Protein AF-A0A0C3KZY2-F1 (afdb_monomer)

Secondary structure (DSSP, 8-state):
-PPPP---TTPPPPTHHHHHHHHHHH-S-HHHHHHH--HHHHHHHHHHHHHHHHHHHHHHHHHHHHHHHHHSPPP----EEEEEEE-S--SSS---EEEEEEEETGGGG-TTSS-TT--EEEEEEEEE-GGGS--TTS-EEEEEEEEEEEEEEEHHHHHHHTTTT-

Mean predicted aligned error: 13.68 Å

Radius of gyration: 35.11 Å; Cα contacts (8 Å, |Δi|>4): 152; chains: 1; bounding box: 67×39×91 Å

pLDDT: mean 82.86, std 12.81, range [37.53, 96.5]

Organism: NCBI:txid1051891

Foldseek 3Di:
DDDQDDDPPPDDQPPCLVVLLVCCVPDPDNPVSVVPDDPSSVNSNVVVVVVVVVVVVVVVVVVVVVVCCVVPPDDPDKDKDKDKAWDPDDPDDPRLEIEIEIEINVVVCPPPNDDPPWDKDKPDKDWDPPVQADDPVHRGYTYIYHDPPIDIDTVRVVVVVVVVVD

Solvent-accessible surface area (backbone atoms only — not comparable to full-atom values): 10288 Å² total; per-residue (Å²): 132,85,77,82,81,72,82,62,98,86,65,74,81,58,78,65,43,59,57,52,50,55,48,60,74,71,45,94,57,58,67,63,56,62,72,71,52,51,75,66,54,48,47,49,38,55,52,50,51,54,48,52,56,49,55,51,51,51,52,49,52,54,50,51,51,52,51,42,47,71,78,55,56,83,76,93,77,79,56,65,46,79,45,78,47,63,77,90,77,59,91,86,55,82,74,55,43,40,34,37,34,40,34,63,55,44,77,80,65,41,95,78,63,83,52,88,94,65,46,69,52,75,44,63,65,43,82,39,67,71,88,62,44,50,59,98,89,45,73,31,54,42,41,34,33,55,47,96,78,40,45,81,42,64,54,57,60,57,59,59,58,65,60,75,79,108

Structure (mmCIF, N/CA/C/O backbone):
data_AF-A0A0C3KZY2-F1
#
_entry.id   AF-A0A0C3KZY2-F1
#
loop_
_atom_site.group_PDB
_atom_site.id
_atom_site.type_symbol
_atom_site.label_atom_id
_atom_site.label_alt_id
_atom_site.label_comp_id
_atom_site.label_asym_id
_atom_site.label_entity_id
_atom_site.label_seq_id
_atom_site.pdbx_PDB_ins_code
_atom_site.Cartn_x
_atom_site.Cartn_y
_atom_site.Cartn_z
_atom_site.occupancy
_atom_site.B_iso_or_equiv
_atom_site.auth_seq_id
_atom_site.auth_comp_id
_atom_site.auth_asym_id
_atom_site.auth_atom_id
_atom_site.pdbx_PDB_model_num
ATOM 1 N N . MET A 1 1 ? -19.988 -18.032 44.131 1.00 37.53 1 MET A N 1
ATOM 2 C CA . MET A 1 1 ? -20.139 -17.603 42.725 1.00 37.53 1 MET A CA 1
ATOM 3 C C . MET A 1 1 ? -21.210 -16.527 42.700 1.00 37.53 1 MET A C 1
ATOM 5 O O . MET A 1 1 ? -22.353 -16.849 42.990 1.00 37.53 1 MET A O 1
ATOM 9 N N . ALA A 1 2 ? -20.856 -15.259 42.485 1.00 50.22 2 ALA A N 1
ATOM 10 C CA . ALA A 1 2 ? -21.858 -14.199 42.370 1.00 50.22 2 ALA A CA 1
ATOM 11 C C . ALA A 1 2 ? -22.537 -14.321 40.997 1.00 50.22 2 ALA A C 1
ATOM 13 O O . ALA A 1 2 ? -21.849 -14.345 39.976 1.00 50.22 2 ALA A O 1
ATOM 14 N N . GLY A 1 3 ? -23.862 -14.478 40.979 1.00 61.88 3 GLY A N 1
ATOM 15 C CA . GLY A 1 3 ? -24.640 -14.578 39.745 1.00 61.88 3 GLY A CA 1
ATOM 16 C C . GLY A 1 3 ? -24.466 -13.328 38.884 1.00 61.88 3 GLY A C 1
ATOM 17 O O . GLY A 1 3 ? -24.436 -12.209 39.395 1.00 61.88 3 GLY A O 1
ATOM 18 N N . ARG A 1 4 ? -24.326 -13.512 37.568 1.00 69.00 4 ARG A N 1
ATOM 19 C CA . ARG A 1 4 ? -24.333 -12.406 36.607 1.00 69.00 4 ARG A CA 1
ATOM 20 C C . ARG A 1 4 ? -25.713 -11.752 36.664 1.00 69.00 4 ARG A C 1
ATOM 22 O O . ARG A 1 4 ? -26.696 -12.404 36.338 1.00 69.00 4 ARG A O 1
ATOM 29 N N . TRP A 1 5 ? -25.776 -10.491 37.081 1.00 79.75 5 TRP A N 1
ATOM 30 C CA . TRP A 1 5 ? -27.007 -9.710 37.009 1.00 79.75 5 TRP A CA 1
ATOM 31 C C . TRP A 1 5 ? -27.401 -9.513 35.539 1.00 79.75 5 TRP A C 1
ATOM 33 O O . TRP A 1 5 ? -26.553 -9.157 34.709 1.00 79.75 5 TRP A O 1
ATOM 43 N N . VAL A 1 6 ? -28.661 -9.803 35.225 1.00 76.62 6 VAL A N 1
ATOM 44 C CA . VAL A 1 6 ? -29.254 -9.676 33.891 1.00 76.62 6 VAL A CA 1
ATOM 45 C C . VAL A 1 6 ? -30.442 -8.724 34.030 1.00 76.62 6 VAL A C 1
ATOM 47 O O . VAL A 1 6 ? -31.287 -8.980 34.890 1.00 76.62 6 VAL A O 1
ATOM 50 N N . PRO A 1 7 ? -30.488 -7.628 33.257 1.00 74.25 7 PRO A N 1
ATOM 51 C CA . PRO A 1 7 ? -31.629 -6.728 33.263 1.00 74.25 7 PRO A CA 1
ATOM 52 C C . PRO A 1 7 ? -32.873 -7.465 32.740 1.00 74.25 7 PRO A C 1
ATOM 54 O O . PRO A 1 7 ? -32.730 -8.369 31.909 1.00 74.25 7 PRO A O 1
ATOM 57 N N . PRO A 1 8 ? -34.078 -7.120 33.216 1.00 75.06 8 PRO A N 1
ATOM 58 C CA . PRO A 1 8 ? -35.323 -7.626 32.641 1.00 75.06 8 PRO A CA 1
ATOM 59 C C . PRO A 1 8 ? -35.422 -7.277 31.144 1.00 75.06 8 PRO A C 1
ATOM 61 O O . PRO A 1 8 ? -34.881 -6.261 30.714 1.00 75.06 8 PRO A O 1
ATOM 64 N N . GLU A 1 9 ? -36.093 -8.118 30.349 1.00 60.72 9 GLU A N 1
ATOM 65 C CA . GLU A 1 9 ? -36.034 -8.090 28.871 1.00 60.72 9 GLU A CA 1
ATOM 66 C C . GLU A 1 9 ? -36.521 -6.780 28.212 1.00 60.72 9 GLU A C 1
ATOM 68 O O . GLU A 1 9 ? -36.100 -6.497 27.094 1.00 60.72 9 GLU A O 1
ATOM 73 N N . ASP A 1 10 ? -37.309 -5.959 28.919 1.00 62.53 10 ASP A N 1
ATOM 74 C CA . ASP A 1 10 ? -37.881 -4.689 28.430 1.00 62.53 10 ASP A CA 1
ATOM 75 C C . ASP A 1 10 ? -37.478 -3.461 29.275 1.00 62.53 10 ASP A C 1
ATOM 77 O O . ASP A 1 10 ? -38.108 -2.406 29.194 1.00 62.53 10 ASP A O 1
ATOM 81 N N . ASP A 1 11 ? -36.457 -3.587 30.124 1.00 72.38 11 ASP A N 1
ATOM 82 C CA . ASP A 1 11 ? -36.096 -2.534 31.075 1.00 72.38 11 ASP A CA 1
ATOM 83 C C . ASP A 1 11 ? -34.974 -1.641 30.520 1.00 72.38 11 ASP A C 1
ATOM 85 O O . ASP A 1 11 ? -33.961 -2.124 30.003 1.00 72.38 11 ASP A O 1
ATOM 89 N N . TYR A 1 12 ? -35.153 -0.327 30.628 1.00 73.25 12 TYR A N 1
ATOM 90 C CA . TYR A 1 12 ? -34.143 0.667 30.263 1.00 73.25 12 TYR A CA 1
ATOM 91 C C . TYR A 1 12 ? -33.317 1.043 31.500 1.00 73.25 12 TYR A C 1
ATOM 93 O O . TYR A 1 12 ? -33.831 0.969 32.619 1.00 73.25 12 TYR A O 1
ATOM 101 N N . PRO A 1 13 ? -32.040 1.444 31.339 1.00 77.31 13 PRO A N 1
ATOM 102 C CA . PRO A 1 13 ? -31.292 2.000 32.457 1.00 77.31 13 PRO A CA 1
ATOM 103 C C . PRO A 1 13 ? -32.055 3.216 33.010 1.00 77.31 13 PRO A C 1
ATOM 105 O O . PRO A 1 13 ? -32.421 4.088 32.223 1.00 77.31 13 PRO A O 1
ATOM 108 N N . PRO A 1 14 ? -32.316 3.277 34.328 1.00 81.31 14 PRO A N 1
ATOM 109 C CA . PRO A 1 14 ? -32.907 4.457 34.945 1.00 81.31 14 PRO A CA 1
ATOM 110 C C . PRO A 1 14 ? -32.026 5.686 34.712 1.00 81.31 14 PRO A C 1
ATOM 112 O O . PRO A 1 14 ? -30.802 5.577 34.809 1.00 81.31 14 PRO A O 1
ATOM 115 N N . ASP A 1 15 ? -32.646 6.842 34.468 1.00 79.00 15 ASP A N 1
ATOM 116 C CA . ASP A 1 15 ? -31.942 8.101 34.171 1.00 79.00 15 ASP A CA 1
ATOM 117 C C . ASP A 1 15 ? -30.921 8.466 35.270 1.00 79.00 15 ASP A C 1
ATOM 119 O O . ASP A 1 15 ? -29.813 8.909 34.987 1.00 79.00 15 ASP A O 1
ATOM 123 N N . GLU A 1 16 ? -31.244 8.148 36.526 1.00 85.06 1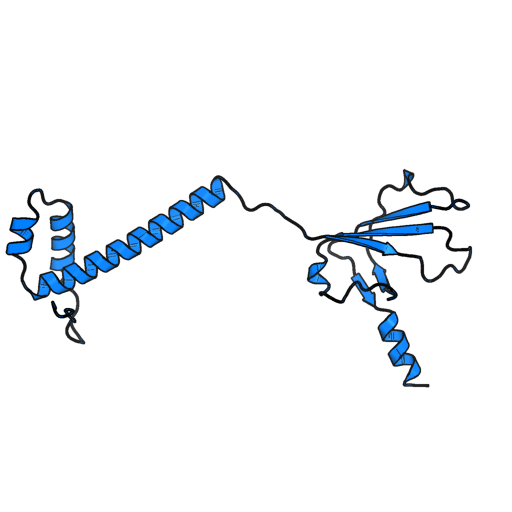6 GLU A N 1
ATOM 124 C CA . GLU A 1 16 ? -30.395 8.383 37.703 1.00 85.06 16 GLU A CA 1
ATOM 125 C C . GLU A 1 16 ? -29.075 7.584 37.692 1.00 85.06 16 GLU A C 1
ATOM 127 O O . GLU A 1 16 ? -28.161 7.879 38.457 1.00 85.06 16 GLU A O 1
ATOM 132 N N . VAL A 1 17 ? -28.947 6.530 36.874 1.00 86.75 17 VAL A N 1
ATOM 133 C CA . VAL A 1 17 ? -27.736 5.687 36.849 1.00 86.75 17 VAL A CA 1
ATOM 134 C C . VAL A 1 17 ? -26.554 6.403 36.197 1.00 86.75 17 VAL A C 1
ATOM 136 O O . VAL A 1 17 ? -25.410 6.109 36.551 1.00 86.75 17 VAL A O 1
ATOM 139 N N . GLU A 1 18 ? -26.806 7.319 35.261 1.00 85.81 18 GLU A N 1
ATOM 140 C CA . GLU A 1 18 ? -25.749 8.151 34.678 1.00 85.81 18 GLU A CA 1
ATOM 141 C C . GLU A 1 18 ? -25.234 9.161 35.709 1.00 85.81 18 GLU A C 1
ATOM 143 O O . GLU A 1 18 ? -24.027 9.216 35.939 1.00 85.81 18 GLU A O 1
ATOM 148 N N . ASP A 1 19 ? -26.138 9.825 36.435 1.00 89.56 19 ASP A N 1
ATOM 149 C CA . ASP A 1 19 ? -25.781 10.733 37.533 1.00 89.56 19 ASP A CA 1
ATOM 150 C C . ASP A 1 19 ? -24.985 10.008 38.635 1.00 89.56 19 ASP A C 1
ATOM 152 O O . ASP A 1 19 ? -23.976 10.514 39.124 1.00 89.56 19 ASP A O 1
ATOM 156 N N . LEU A 1 20 ? -25.385 8.779 38.986 1.00 88.31 20 LEU A N 1
ATOM 157 C CA . LEU A 1 20 ? -24.661 7.938 39.948 1.00 88.31 20 LEU A CA 1
ATOM 158 C C . LEU A 1 20 ? -23.270 7.524 39.457 1.00 88.31 20 LEU A C 1
ATOM 160 O O . LEU A 1 20 ? -22.383 7.285 40.277 1.00 88.31 20 LEU A O 1
ATOM 164 N N . LEU A 1 21 ? -23.073 7.371 38.145 1.00 89.56 21 LEU A N 1
ATOM 165 C CA . LEU A 1 21 ? -21.753 7.083 37.591 1.00 89.56 21 LEU A CA 1
ATOM 166 C C . LEU A 1 21 ? -20.837 8.298 37.708 1.00 89.56 21 LEU A C 1
ATOM 168 O O . LEU A 1 21 ? -19.675 8.126 38.071 1.00 89.56 21 LEU A O 1
ATOM 172 N N . ASP A 1 22 ? -21.351 9.486 37.414 1.00 89.75 22 ASP A N 1
ATOM 173 C CA . ASP A 1 22 ? -20.587 10.726 37.533 1.00 89.75 22 ASP A CA 1
ATOM 174 C C . ASP A 1 22 ? -20.247 11.005 39.008 1.00 89.75 22 ASP A C 1
ATOM 176 O O . ASP A 1 22 ? -19.089 11.252 39.342 1.00 89.75 22 ASP A O 1
ATOM 180 N N . GLU A 1 23 ? -21.206 10.819 39.924 1.00 90.25 23 GLU A N 1
ATOM 181 C CA . GLU A 1 23 ? -20.959 10.915 41.368 1.00 90.25 23 GLU A CA 1
ATOM 182 C C . GLU A 1 23 ? -19.910 9.894 41.840 1.00 90.25 23 GLU A C 1
ATOM 184 O O . GLU A 1 23 ? -19.044 10.221 42.648 1.00 90.25 23 GLU A O 1
ATOM 189 N N . LEU A 1 24 ? -19.933 8.664 41.311 1.00 89.38 24 LEU A N 1
ATOM 190 C CA . LEU A 1 24 ? -18.929 7.643 41.625 1.00 89.38 24 LEU A CA 1
ATOM 191 C C . LEU A 1 24 ? -17.520 8.037 41.152 1.00 89.38 24 LEU A C 1
ATOM 193 O O . LEU A 1 24 ? -16.545 7.652 41.795 1.00 89.38 24 LEU A O 1
ATOM 197 N N . GLU A 1 25 ? -17.387 8.754 40.038 1.00 88.62 25 GLU A N 1
ATOM 198 C CA . GLU A 1 25 ? -16.082 9.177 39.512 1.00 88.62 25 GLU A CA 1
ATOM 199 C C . GLU A 1 25 ? -15.454 10.307 40.330 1.00 88.62 25 GLU A C 1
ATOM 201 O O . GLU A 1 25 ? -14.230 10.323 40.491 1.00 88.62 25 GLU A O 1
ATOM 206 N N . ASP A 1 26 ? -16.286 11.181 40.895 1.00 90.69 26 ASP A N 1
ATOM 207 C CA . ASP A 1 26 ? -15.859 12.345 41.674 1.00 90.69 26 ASP A CA 1
ATOM 208 C C . ASP A 1 26 ? -15.894 12.120 43.204 1.00 90.69 26 ASP A C 1
ATOM 210 O O . ASP A 1 26 ? -15.475 12.989 43.971 1.00 90.69 26 ASP A O 1
ATOM 214 N N . ALA A 1 27 ? -16.378 10.967 43.682 1.00 89.81 27 ALA A N 1
ATOM 215 C CA . ALA A 1 27 ? -16.542 10.693 45.110 1.00 89.81 27 ALA A CA 1
ATOM 216 C C . ALA A 1 27 ? -15.213 10.510 45.869 1.00 89.81 27 ALA A C 1
ATOM 218 O O . ALA A 1 27 ? -14.423 9.607 45.586 1.00 89.81 27 ALA A O 1
ATOM 219 N N . ASP A 1 28 ? -15.047 11.268 46.960 1.00 86.38 28 ASP A N 1
ATOM 220 C CA . ASP A 1 28 ? -13.940 11.097 47.915 1.00 86.38 28 ASP A CA 1
ATOM 221 C C . ASP A 1 28 ? -14.053 9.794 48.742 1.00 86.38 28 ASP A C 1
ATOM 223 O O . ASP A 1 28 ? -13.040 9.220 49.150 1.00 86.38 28 ASP A O 1
ATOM 227 N N . ASP A 1 29 ? -15.277 9.303 48.995 1.00 87.75 29 ASP A N 1
ATOM 228 C CA . ASP A 1 29 ? -15.538 8.042 49.710 1.00 87.75 29 ASP A CA 1
ATOM 229 C C . ASP A 1 29 ? -16.481 7.107 48.935 1.00 87.75 29 ASP A C 1
ATOM 231 O O . ASP A 1 29 ? -17.690 7.044 49.150 1.00 87.75 29 ASP A O 1
ATOM 235 N N . LEU A 1 30 ? -15.887 6.284 48.074 1.00 86.06 30 LEU A N 1
ATOM 236 C CA . LEU A 1 30 ? -16.583 5.273 47.271 1.00 86.06 30 LEU A CA 1
ATOM 237 C C . LEU A 1 30 ? -17.370 4.250 48.109 1.00 86.06 30 LEU A C 1
ATOM 239 O O . LEU A 1 30 ? -18.364 3.690 47.647 1.00 86.06 30 LEU A O 1
ATOM 243 N N . ASN A 1 31 ? -16.932 3.955 49.338 1.00 86.31 31 ASN A N 1
ATOM 244 C CA . ASN A 1 31 ? -17.544 2.890 50.133 1.00 86.31 31 ASN A CA 1
ATOM 245 C C . ASN A 1 31 ? -18.896 3.298 50.714 1.00 86.31 31 ASN A C 1
ATOM 247 O O . ASN A 1 31 ? -19.755 2.431 50.895 1.00 86.31 31 ASN A O 1
ATOM 251 N N . SER A 1 32 ? -19.084 4.574 51.051 1.00 85.38 32 SER A N 1
ATOM 252 C CA . SER A 1 32 ? -20.381 5.073 51.513 1.00 85.38 32 SER A CA 1
ATOM 253 C C . SER A 1 32 ? -21.392 5.108 50.371 1.00 85.38 32 SER A C 1
ATOM 255 O O . SER A 1 32 ? -22.505 4.613 50.554 1.00 85.38 32 SER A O 1
ATOM 257 N N . LEU A 1 33 ? -20.973 5.550 49.181 1.00 84.38 33 LEU A N 1
ATOM 258 C CA . LEU A 1 33 ? -21.807 5.555 47.980 1.00 84.38 33 LEU A CA 1
ATOM 259 C C . LEU A 1 33 ? -22.268 4.139 47.602 1.00 84.38 33 LEU A C 1
ATOM 261 O O . LEU A 1 33 ? -23.463 3.876 47.491 1.00 84.38 33 LEU A O 1
ATOM 265 N N . VAL A 1 34 ? -21.338 3.179 47.518 1.00 85.75 34 VAL A N 1
ATOM 266 C CA . VAL A 1 34 ? -21.648 1.787 47.139 1.00 85.75 34 VAL A CA 1
ATOM 267 C C . VAL A 1 34 ? -22.587 1.101 48.136 1.00 85.75 34 VAL A C 1
ATOM 269 O O . VAL A 1 34 ? -23.417 0.285 47.739 1.00 85.75 34 VAL A O 1
ATOM 272 N N . LYS A 1 35 ? -22.502 1.434 49.430 1.00 86.31 35 LYS A N 1
ATOM 273 C CA . LYS A 1 35 ? -23.408 0.889 50.459 1.00 86.31 35 LYS A CA 1
ATOM 274 C C . LYS A 1 35 ? -24.840 1.410 50.341 1.00 86.31 35 LYS A C 1
ATOM 276 O O . LYS A 1 35 ? -25.749 0.729 50.810 1.00 86.31 35 LYS A O 1
ATOM 281 N N . GLY A 1 36 ? -25.033 2.594 49.761 1.00 83.94 36 GLY A N 1
ATOM 282 C CA . GLY A 1 36 ? -26.349 3.193 49.535 1.00 83.94 36 GLY A CA 1
ATOM 283 C C . GLY A 1 36 ? -27.057 2.685 48.277 1.00 83.94 36 GLY A C 1
ATOM 284 O O . GLY A 1 36 ? -28.251 2.927 48.114 1.00 83.94 36 GLY A O 1
ATOM 285 N N . LEU A 1 37 ? -26.352 1.972 47.392 1.00 85.88 37 LEU A N 1
ATOM 286 C CA . LEU A 1 37 ? -26.903 1.550 46.109 1.00 85.88 37 LEU A CA 1
ATOM 287 C C . LEU A 1 37 ? -27.919 0.416 46.257 1.00 85.88 37 LEU A C 1
ATOM 289 O O . LEU A 1 37 ? -27.680 -0.610 46.898 1.00 85.88 37 LEU A O 1
ATOM 293 N N . SER A 1 38 ? -29.041 0.560 45.553 1.00 85.31 38 SER A N 1
ATOM 294 C CA . SER A 1 38 ? -29.982 -0.537 45.359 1.00 85.31 38 SER A CA 1
ATOM 295 C C . SER A 1 38 ? -29.359 -1.644 44.498 1.00 85.31 38 SER A C 1
ATOM 297 O O . SER A 1 38 ? -28.415 -1.428 43.730 1.00 85.31 38 SER A O 1
ATOM 299 N N . GLN A 1 39 ? -29.905 -2.856 44.589 1.00 83.25 39 GLN A N 1
ATOM 300 C CA . GLN A 1 39 ? -29.450 -3.988 43.778 1.00 83.25 39 GLN A CA 1
ATOM 301 C C . GLN A 1 39 ? -29.626 -3.730 42.270 1.00 83.25 39 GLN A C 1
ATOM 303 O O . GLN A 1 39 ? -28.765 -4.111 41.477 1.00 83.25 39 GLN A O 1
ATOM 308 N N . THR A 1 40 ? -30.718 -3.065 41.882 1.00 83.94 40 THR A N 1
ATOM 309 C CA . THR A 1 40 ? -31.028 -2.721 40.487 1.00 83.94 40 THR A CA 1
ATOM 310 C C . THR A 1 40 ? -30.071 -1.661 39.948 1.00 83.94 40 THR A C 1
ATOM 312 O O . THR A 1 40 ? -29.462 -1.876 38.899 1.00 83.94 40 THR A O 1
ATOM 315 N N . ASN A 1 41 ? -29.849 -0.575 40.698 1.00 85.81 41 ASN A N 1
ATOM 316 C CA . ASN A 1 41 ? -28.926 0.492 40.294 1.00 85.81 41 ASN A CA 1
ATOM 317 C C . ASN A 1 41 ? -27.492 -0.041 40.222 1.00 85.81 41 ASN A C 1
ATOM 319 O O . ASN A 1 41 ? -26.782 0.240 39.266 1.00 85.81 41 ASN A O 1
ATOM 323 N N . SER A 1 42 ? -27.096 -0.906 41.162 1.00 87.25 42 SER A N 1
ATOM 324 C CA . SER A 1 42 ? -25.795 -1.588 41.137 1.00 87.25 42 SER A CA 1
ATOM 325 C C . SER A 1 42 ? -25.595 -2.436 39.874 1.00 87.25 42 SER A C 1
ATOM 327 O O . SER A 1 42 ? -24.499 -2.488 39.315 1.00 87.25 42 SER A O 1
ATOM 329 N N . GLY A 1 43 ? -26.651 -3.115 39.417 1.00 88.06 43 GLY A N 1
ATOM 330 C CA . GLY A 1 43 ? -26.644 -3.923 38.202 1.00 88.06 43 GLY A CA 1
ATOM 331 C C . GLY A 1 43 ? -26.426 -3.093 36.938 1.00 88.06 43 GLY A C 1
ATOM 332 O O . GLY A 1 43 ? -25.516 -3.388 36.153 1.00 88.06 43 GLY A O 1
ATOM 333 N N . TRP A 1 44 ? -27.223 -2.036 36.775 1.00 89.00 44 TRP A N 1
ATOM 334 C CA . TRP A 1 44 ? -27.124 -1.100 35.655 1.00 89.00 44 TRP A CA 1
ATOM 335 C C . TRP A 1 44 ? -25.799 -0.331 35.657 1.00 89.00 44 TRP A C 1
ATOM 337 O O . TRP A 1 44 ? -25.106 -0.308 34.638 1.00 89.00 44 TRP A O 1
ATOM 347 N N . LEU A 1 45 ? -25.376 0.182 36.813 1.00 89.88 45 LEU A N 1
ATOM 348 C CA . LEU A 1 45 ? -24.101 0.874 36.992 1.00 89.88 45 LEU A CA 1
ATOM 349 C C . LEU A 1 45 ? -22.920 -0.026 36.608 1.00 89.88 45 LEU A C 1
ATOM 351 O O . LEU A 1 45 ? -22.033 0.382 35.862 1.00 89.88 45 LEU A O 1
ATOM 355 N N . ALA A 1 46 ? -22.932 -1.300 37.014 1.00 90.12 46 ALA A N 1
ATOM 356 C CA . ALA A 1 46 ? -21.895 -2.251 36.618 1.00 90.12 46 ALA A CA 1
ATOM 357 C C . ALA A 1 46 ? -21.846 -2.490 35.097 1.00 90.12 46 ALA A C 1
ATOM 359 O O . ALA A 1 46 ? -20.768 -2.742 34.545 1.00 90.12 46 ALA A O 1
ATOM 360 N N . GLN A 1 47 ? -22.982 -2.445 34.394 1.00 89.19 47 GLN A N 1
ATOM 361 C CA . GLN A 1 47 ? -22.990 -2.519 32.932 1.00 89.19 47 GLN A CA 1
ATOM 362 C C . GLN A 1 47 ? -22.440 -1.248 32.291 1.00 89.19 47 GLN A C 1
ATOM 364 O O . GLN A 1 47 ? -21.627 -1.350 31.367 1.00 89.19 47 GLN A O 1
ATOM 369 N N . LEU A 1 48 ? -22.843 -0.084 32.800 1.00 90.25 48 LEU A N 1
ATOM 370 C CA . LEU A 1 48 ? -22.414 1.215 32.297 1.00 90.25 48 LEU A CA 1
ATOM 371 C C . LEU A 1 48 ? -20.906 1.414 32.487 1.00 90.25 48 LEU A C 1
ATOM 373 O O . LEU A 1 48 ? -20.213 1.729 31.523 1.00 90.25 48 LEU A O 1
ATOM 377 N N . ILE A 1 49 ? -20.364 1.071 33.661 1.00 91.75 49 ILE A N 1
ATOM 378 C CA . ILE A 1 49 ? -18.916 1.055 33.927 1.00 91.75 49 ILE A CA 1
ATOM 379 C C . ILE A 1 49 ? -18.200 0.150 32.923 1.00 91.75 49 ILE A C 1
ATOM 381 O O . ILE A 1 49 ? -17.224 0.553 32.295 1.00 91.75 49 ILE A O 1
ATOM 385 N N . ARG A 1 50 ? -18.687 -1.080 32.706 1.00 92.31 50 ARG A N 1
ATOM 386 C CA . ARG A 1 50 ? -18.069 -1.999 31.733 1.00 92.31 50 ARG A CA 1
ATOM 387 C C . ARG A 1 50 ? -18.106 -1.447 30.312 1.00 92.31 50 ARG A C 1
ATOM 389 O O . ARG A 1 50 ? -17.164 -1.697 29.563 1.00 92.31 50 ARG A O 1
ATOM 396 N N . LYS A 1 51 ? -19.186 -0.761 29.930 1.00 91.88 51 LYS A N 1
ATOM 397 C CA . LYS A 1 51 ? -19.311 -0.087 28.635 1.00 91.88 51 LYS A CA 1
ATOM 398 C C . LYS A 1 51 ? -18.290 1.047 28.533 1.00 91.88 51 LYS A C 1
ATOM 400 O O . LYS A 1 51 ? -17.438 0.977 27.657 1.00 91.88 51 LYS A O 1
ATOM 405 N N . LYS A 1 52 ? -18.263 1.972 29.498 1.00 92.75 52 LYS A N 1
ATOM 406 C CA . LYS A 1 52 ? -17.301 3.083 29.559 1.00 92.75 52 LYS A CA 1
ATOM 407 C C . LYS A 1 52 ? -15.852 2.589 29.536 1.00 92.75 52 LYS A C 1
ATOM 409 O O . LYS A 1 52 ? -15.040 3.111 28.782 1.00 92.75 52 LYS A O 1
ATOM 414 N N . CYS A 1 53 ? -15.521 1.517 30.262 1.00 93.81 53 CYS A N 1
ATOM 415 C CA . CYS A 1 53 ? -14.192 0.898 30.209 1.00 93.81 53 CYS A CA 1
ATOM 416 C C . CYS A 1 53 ? -13.829 0.328 28.830 1.00 93.81 53 CYS A C 1
ATOM 418 O O . CYS A 1 53 ? -12.654 0.361 28.468 1.00 93.81 53 CYS A O 1
ATOM 420 N N . ARG A 1 54 ? -14.786 -0.233 28.077 1.00 95.00 54 ARG A N 1
ATOM 421 C CA . ARG A 1 54 ? -14.535 -0.676 26.695 1.00 95.00 54 ARG A CA 1
ATOM 422 C C . ARG A 1 54 ? -14.305 0.525 25.789 1.00 95.00 54 ARG A C 1
ATOM 424 O O . ARG A 1 54 ? -13.252 0.597 25.171 1.00 95.00 54 ARG A O 1
ATOM 431 N N . ASP A 1 55 ? -15.202 1.504 25.837 1.00 95.06 55 ASP A N 1
ATOM 432 C CA . ASP A 1 55 ? -15.122 2.708 25.010 1.00 95.06 55 ASP A CA 1
ATOM 433 C C . ASP A 1 55 ? -13.812 3.480 25.263 1.00 95.06 55 ASP A C 1
ATOM 435 O O . ASP A 1 55 ? -13.184 3.983 24.335 1.00 95.06 55 ASP A O 1
ATOM 439 N N . MET A 1 56 ? -13.345 3.541 26.517 1.00 94.25 56 MET A N 1
ATOM 440 C CA . MET A 1 56 ? -12.043 4.125 26.855 1.00 94.25 56 MET A CA 1
ATOM 441 C C . MET A 1 56 ? -10.872 3.348 26.246 1.00 94.25 56 MET A C 1
ATOM 443 O O . MET A 1 56 ? -9.935 3.967 25.746 1.00 94.25 56 MET A O 1
ATOM 447 N N . ARG A 1 57 ? -10.900 2.008 26.266 1.00 94.56 57 ARG A N 1
ATOM 448 C CA . ARG A 1 57 ? -9.843 1.191 25.642 1.00 94.56 57 ARG A CA 1
ATOM 449 C C . ARG A 1 57 ? -9.801 1.389 24.135 1.00 94.56 57 ARG A C 1
ATOM 451 O O . ARG A 1 57 ? -8.709 1.527 23.590 1.00 94.56 57 ARG A O 1
ATOM 458 N N . ASP A 1 58 ? -10.963 1.455 23.496 1.00 95.31 58 ASP A N 1
ATOM 459 C CA . ASP A 1 58 ? -11.063 1.673 22.055 1.00 95.31 58 ASP A CA 1
ATOM 460 C C . A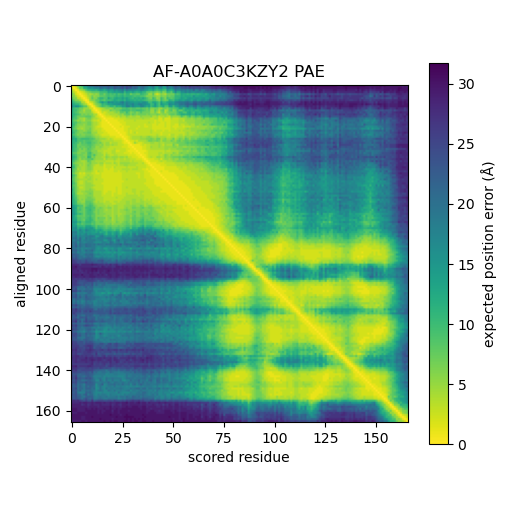SP A 1 58 ? -10.511 3.062 21.687 1.00 95.31 58 ASP A C 1
ATOM 462 O O . ASP A 1 58 ? -9.627 3.168 20.838 1.00 95.31 58 ASP A O 1
ATOM 466 N N . LYS A 1 59 ? -10.892 4.114 22.430 1.00 96.50 59 LYS A N 1
ATOM 467 C CA . LYS A 1 59 ? -10.342 5.476 22.268 1.00 96.50 59 LYS A CA 1
ATOM 468 C C . LYS A 1 59 ? -8.826 5.547 22.467 1.00 96.50 59 LYS A C 1
ATOM 470 O O . LYS A 1 59 ? -8.139 6.280 21.750 1.00 96.50 59 LYS A O 1
ATOM 475 N N . ILE A 1 60 ? -8.283 4.809 23.438 1.00 95.69 60 ILE A N 1
ATOM 476 C CA . ILE A 1 60 ? -6.830 4.711 23.640 1.00 95.69 60 ILE A CA 1
ATOM 477 C C . ILE A 1 60 ? -6.181 4.042 22.425 1.00 95.69 60 ILE A C 1
ATOM 479 O O . ILE A 1 60 ? -5.186 4.556 21.919 1.00 95.69 60 ILE A O 1
ATOM 483 N N . GLY A 1 61 ? -6.759 2.946 21.925 1.00 94.44 61 GLY A N 1
ATOM 484 C CA . GLY A 1 61 ? -6.291 2.267 20.717 1.00 94.44 61 GLY A CA 1
ATOM 485 C C . GLY A 1 61 ? -6.253 3.193 19.501 1.00 94.44 61 GLY A C 1
ATOM 486 O O . GLY A 1 61 ? -5.228 3.282 18.828 1.00 94.44 61 GLY A O 1
ATOM 487 N N . GLU A 1 62 ? -7.321 3.956 19.270 1.00 95.00 62 GLU A N 1
ATOM 488 C CA . GLU A 1 62 ? -7.391 4.953 18.194 1.00 95.00 62 GLU A CA 1
ATOM 489 C C . GLU A 1 62 ? -6.346 6.065 18.351 1.00 95.00 62 GLU A C 1
ATOM 491 O O . GLU A 1 62 ? -5.737 6.497 17.372 1.00 95.00 62 GLU A O 1
ATOM 496 N N . THR A 1 63 ? -6.118 6.531 19.580 1.00 95.88 63 THR A N 1
ATOM 497 C CA . THR A 1 63 ? -5.127 7.577 19.865 1.00 95.88 63 THR A CA 1
ATOM 498 C C . THR A 1 63 ? -3.709 7.070 19.614 1.00 95.88 63 THR A C 1
ATOM 500 O O . THR A 1 63 ? -2.929 7.752 18.951 1.00 95.88 63 THR A O 1
ATOM 503 N N . ILE A 1 64 ? -3.388 5.857 20.080 1.00 93.56 64 ILE A N 1
ATOM 504 C CA . ILE A 1 64 ? -2.102 5.200 19.814 1.00 93.56 64 ILE A CA 1
ATOM 505 C C . ILE A 1 64 ? -1.901 5.049 18.308 1.00 93.56 64 ILE A C 1
ATOM 507 O O . ILE A 1 64 ? -0.855 5.439 17.798 1.00 93.56 64 ILE A O 1
ATOM 511 N N . GLN A 1 65 ? -2.901 4.534 17.590 1.00 90.56 65 GLN A N 1
ATOM 512 C C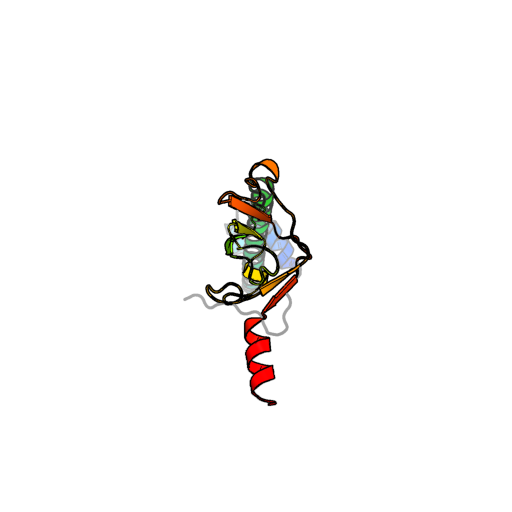A . GLN A 1 65 ? -2.825 4.344 16.144 1.00 90.56 65 GLN A CA 1
ATOM 513 C C . GLN A 1 65 ? -2.570 5.669 15.412 1.00 90.56 65 GLN A C 1
ATOM 515 O O . GLN A 1 65 ? -1.700 5.738 14.548 1.00 90.56 65 GLN A O 1
ATOM 520 N N . ARG A 1 66 ? -3.260 6.744 15.800 1.00 91.56 66 ARG A N 1
ATOM 521 C CA . ARG A 1 66 ? -3.084 8.078 15.210 1.00 91.56 66 ARG A CA 1
ATOM 522 C C . ARG A 1 66 ? -1.692 8.660 15.468 1.00 91.56 66 ARG A C 1
ATOM 524 O O . ARG A 1 66 ? -1.085 9.231 14.564 1.00 91.56 66 ARG A O 1
ATOM 531 N N . GLU A 1 67 ? -1.173 8.526 16.687 1.00 94.06 67 GLU A N 1
ATOM 532 C CA . GLU A 1 67 ? 0.189 8.971 17.017 1.00 94.06 67 GLU A CA 1
ATOM 533 C C . GLU A 1 67 ? 1.253 8.110 16.319 1.00 94.06 67 GLU A C 1
ATOM 535 O O . GLU A 1 67 ? 2.282 8.631 15.881 1.00 94.06 67 GLU A O 1
ATOM 540 N N . LEU A 1 68 ? 0.997 6.810 16.138 1.00 91.00 68 LEU A N 1
ATOM 541 C CA . LEU A 1 68 ? 1.841 5.927 15.331 1.00 91.00 68 LEU A CA 1
ATOM 542 C C . LEU A 1 68 ? 1.838 6.339 13.860 1.00 91.00 68 LEU A C 1
ATOM 544 O O . LEU A 1 68 ? 2.905 6.450 13.278 1.00 91.00 68 LEU A O 1
ATOM 548 N N . GLU A 1 69 ? 0.689 6.638 13.262 1.00 89.06 69 GLU A N 1
ATOM 549 C CA . GLU A 1 69 ? 0.613 7.116 11.873 1.00 89.06 69 GLU A CA 1
ATOM 550 C C . GLU A 1 69 ? 1.344 8.450 11.676 1.00 89.06 69 GLU A C 1
ATOM 552 O O . GLU A 1 69 ? 1.972 8.678 10.641 1.00 89.06 69 GLU A O 1
ATOM 557 N N . LYS A 1 70 ? 1.309 9.324 12.685 1.00 91.19 70 LYS A N 1
ATOM 558 C CA . LYS A 1 70 ? 2.010 10.611 12.671 1.00 91.19 70 LYS A CA 1
ATOM 559 C C . LYS A 1 70 ? 3.526 10.462 12.834 1.00 91.19 70 LYS A C 1
ATOM 561 O O . LYS A 1 70 ? 4.282 11.145 12.147 1.00 91.19 70 LYS A O 1
ATOM 566 N N . SER A 1 71 ? 3.974 9.619 13.764 1.00 93.50 71 SER A N 1
ATOM 567 C CA . SER A 1 71 ? 5.400 9.422 14.079 1.00 93.50 71 SER A CA 1
ATOM 568 C C . SER A 1 71 ? 6.098 8.434 13.140 1.00 93.50 71 SER A C 1
ATOM 570 O O . SER A 1 71 ? 7.282 8.578 12.835 1.00 93.50 71 SER A O 1
ATOM 572 N N . CYS A 1 72 ? 5.356 7.448 12.652 1.00 90.00 72 CYS A N 1
ATOM 573 C CA . CYS A 1 72 ? 5.791 6.370 11.780 1.00 90.00 72 CYS A CA 1
ATOM 574 C C . CYS A 1 72 ? 4.813 6.241 10.601 1.00 90.00 72 CYS A C 1
ATOM 576 O O . CYS A 1 72 ? 4.072 5.255 10.522 1.00 90.00 72 CYS A O 1
ATOM 578 N N . PRO A 1 73 ? 4.803 7.210 9.665 1.00 86.50 73 PRO A N 1
ATOM 579 C CA . PRO A 1 73 ? 3.941 7.124 8.497 1.00 86.50 73 PRO A CA 1
ATOM 580 C C . PRO A 1 73 ? 4.234 5.836 7.708 1.00 86.50 73 PRO A C 1
ATOM 582 O O . PRO A 1 73 ? 5.401 5.427 7.614 1.00 86.50 73 PRO A O 1
ATOM 585 N N . PRO A 1 74 ? 3.209 5.189 7.120 1.00 83.69 74 PRO A N 1
ATOM 586 C CA . PRO A 1 74 ? 3.407 4.003 6.300 1.00 83.69 74 PRO A CA 1
ATOM 587 C C . PRO A 1 74 ? 4.435 4.271 5.200 1.00 83.69 74 PRO A C 1
ATOM 589 O O . PRO A 1 74 ? 4.344 5.253 4.461 1.00 83.69 74 PRO A O 1
ATOM 592 N N . ARG A 1 75 ? 5.435 3.394 5.087 1.00 84.06 75 ARG A N 1
ATOM 593 C CA . ARG A 1 75 ? 6.448 3.515 4.038 1.00 84.06 75 ARG A CA 1
ATOM 594 C C . ARG A 1 75 ? 5.801 3.221 2.685 1.00 84.06 75 ARG A C 1
ATOM 596 O O . ARG A 1 75 ? 5.180 2.176 2.514 1.00 84.06 75 ARG A O 1
ATOM 603 N N . GLU A 1 76 ? 6.017 4.099 1.711 1.00 83.44 76 GLU A N 1
ATOM 604 C CA . GLU A 1 76 ? 5.622 3.854 0.323 1.00 83.44 76 GLU A CA 1
ATOM 605 C C . GLU A 1 76 ? 6.555 2.797 -0.293 1.00 83.44 76 GLU A C 1
ATOM 607 O O . GLU A 1 76 ? 7.623 3.097 -0.829 1.00 83.44 76 GLU A O 1
ATOM 612 N N . VAL A 1 77 ? 6.188 1.524 -0.135 1.00 87.81 77 VAL A N 1
ATOM 613 C CA . VAL A 1 77 ? 6.940 0.379 -0.662 1.00 87.81 77 VAL A CA 1
ATOM 614 C C . VAL A 1 77 ? 6.281 -0.106 -1.945 1.00 87.81 77 VAL A C 1
ATOM 616 O O . VAL A 1 77 ? 5.071 -0.312 -1.995 1.00 87.81 77 VAL A O 1
ATOM 619 N N . ARG A 1 78 ? 7.094 -0.343 -2.976 1.00 87.75 78 ARG A N 1
ATOM 620 C CA . ARG A 1 78 ? 6.661 -0.979 -4.222 1.00 87.75 78 ARG A CA 1
ATOM 621 C C . ARG A 1 78 ? 7.400 -2.286 -4.420 1.00 87.75 78 ARG A C 1
ATOM 623 O O . ARG A 1 78 ? 8.616 -2.359 -4.251 1.00 87.75 78 ARG A O 1
ATOM 630 N N . ASN A 1 79 ? 6.664 -3.312 -4.814 1.00 90.81 79 ASN A N 1
ATOM 631 C CA . ASN A 1 79 ? 7.244 -4.569 -5.249 1.00 90.81 79 ASN A CA 1
ATOM 632 C C . ASN A 1 79 ? 7.746 -4.429 -6.691 1.00 90.81 79 ASN A C 1
ATOM 634 O O . ASN A 1 79 ? 7.089 -3.835 -7.547 1.00 90.81 79 ASN A O 1
ATOM 638 N N . PHE A 1 80 ? 8.906 -5.004 -6.975 1.00 92.81 80 PHE A N 1
ATOM 639 C CA . PHE A 1 80 ? 9.465 -5.034 -8.319 1.00 92.81 80 PHE A CA 1
ATOM 640 C C . PHE A 1 80 ? 10.206 -6.343 -8.557 1.00 92.81 80 PHE A C 1
ATOM 642 O O . PHE A 1 80 ? 10.597 -7.036 -7.618 1.00 92.81 80 PHE A O 1
ATOM 649 N N . ARG A 1 81 ? 10.410 -6.676 -9.828 1.00 92.75 81 ARG A N 1
ATOM 650 C CA . ARG A 1 81 ? 11.261 -7.787 -10.249 1.00 92.75 81 ARG A CA 1
ATOM 651 C C . ARG A 1 81 ? 12.152 -7.331 -11.388 1.00 92.75 81 ARG A C 1
ATOM 653 O O . ARG A 1 81 ? 11.699 -6.625 -12.281 1.00 92.75 81 ARG A O 1
ATOM 660 N N . VAL A 1 82 ? 13.411 -7.745 -11.370 1.00 93.56 82 VAL A N 1
ATOM 661 C CA . VAL A 1 82 ? 14.327 -7.532 -12.492 1.00 93.56 82 VAL A CA 1
ATOM 662 C C . VAL A 1 82 ? 14.342 -8.802 -13.329 1.00 93.56 82 VAL A C 1
ATOM 664 O O . VAL A 1 82 ? 14.601 -9.881 -12.799 1.00 93.56 82 VAL A O 1
ATOM 667 N N . ILE A 1 83 ? 14.040 -8.682 -14.619 1.00 93.25 83 ILE A N 1
ATOM 668 C CA . ILE A 1 83 ? 14.068 -9.808 -15.556 1.00 93.25 83 ILE A CA 1
ATOM 669 C C . ILE A 1 83 ? 15.134 -9.591 -16.619 1.00 93.25 83 ILE A C 1
ATOM 671 O O . ILE A 1 83 ? 15.336 -8.469 -17.084 1.00 93.25 83 ILE A O 1
ATOM 675 N N . ARG A 1 84 ? 15.784 -10.678 -17.035 1.00 93.19 84 ARG A N 1
ATOM 676 C CA . ARG A 1 84 ? 16.627 -10.700 -18.229 1.00 93.19 84 ARG A CA 1
ATOM 677 C C . ARG A 1 84 ? 15.852 -11.297 -19.388 1.00 93.19 84 ARG A C 1
ATOM 679 O O . ARG A 1 84 ? 15.179 -12.311 -19.232 1.00 93.19 84 ARG A O 1
ATOM 686 N N . PHE A 1 85 ? 15.958 -10.675 -20.550 1.00 91.19 85 PHE A N 1
ATOM 687 C CA . PHE A 1 85 ? 15.278 -11.109 -21.757 1.00 91.19 85 PHE A CA 1
ATOM 688 C C . PHE A 1 85 ? 16.221 -11.069 -22.958 1.00 91.19 85 PHE A C 1
ATOM 690 O O . PHE A 1 85 ? 17.268 -10.421 -22.950 1.00 91.19 85 PHE A O 1
ATOM 697 N N . LYS A 1 86 ? 15.842 -11.790 -24.007 1.00 89.06 86 LYS A N 1
ATOM 698 C CA . LYS A 1 86 ? 16.459 -11.698 -25.328 1.00 89.06 86 LYS A CA 1
ATOM 699 C C . LYS A 1 86 ? 15.375 -11.318 -26.313 1.00 89.06 86 LYS A C 1
ATOM 701 O O . LYS A 1 86 ? 14.233 -11.754 -26.167 1.00 89.06 86 LYS A O 1
ATOM 706 N N . ASP A 1 87 ? 15.736 -10.505 -27.295 1.00 86.12 87 ASP A N 1
ATOM 707 C CA . ASP A 1 87 ? 14.815 -10.192 -28.376 1.00 86.12 87 ASP A CA 1
ATOM 708 C C . ASP A 1 87 ? 14.428 -11.486 -29.113 1.00 86.12 87 ASP A C 1
ATOM 710 O O . ASP A 1 87 ? 15.285 -12.305 -29.456 1.00 86.12 87 ASP A O 1
ATOM 714 N N . TYR A 1 88 ? 13.125 -11.688 -29.310 1.00 81.19 88 TYR A N 1
ATOM 715 C CA . TYR A 1 88 ? 12.580 -12.893 -29.927 1.00 81.19 88 TYR A CA 1
ATOM 716 C C . TYR A 1 88 ? 12.766 -12.896 -31.449 1.00 81.19 88 TYR A C 1
ATOM 718 O O . TYR A 1 88 ? 12.963 -13.956 -32.044 1.00 81.19 88 TYR A O 1
ATOM 726 N N . ARG A 1 89 ? 12.711 -11.724 -32.096 1.00 72.56 89 ARG A N 1
ATOM 727 C CA . ARG A 1 89 ? 12.847 -11.608 -33.552 1.00 72.56 89 ARG A CA 1
ATOM 728 C C . ARG A 1 89 ? 13.952 -10.637 -33.901 1.00 72.56 89 ARG A C 1
ATOM 730 O O . ARG A 1 89 ? 13.769 -9.431 -33.844 1.00 72.56 89 ARG A O 1
ATOM 737 N N . THR A 1 90 ? 15.048 -11.170 -34.421 1.00 66.31 90 THR A N 1
ATOM 738 C CA . THR A 1 90 ? 16.099 -10.340 -35.002 1.00 66.31 90 THR A CA 1
ATOM 739 C C . THR A 1 90 ? 16.163 -10.554 -36.508 1.00 66.31 90 THR A C 1
ATOM 741 O O . THR A 1 90 ? 16.863 -11.405 -37.037 1.00 66.31 90 THR A O 1
ATOM 744 N N . THR A 1 91 ? 15.329 -9.801 -37.228 1.00 62.19 91 THR A N 1
ATOM 745 C CA . THR A 1 91 ? 15.122 -9.968 -38.678 1.00 62.19 91 THR A CA 1
ATOM 746 C C . THR A 1 91 ? 16.255 -9.409 -39.534 1.00 62.19 91 THR A C 1
ATOM 748 O O . THR A 1 91 ? 16.330 -9.737 -40.713 1.00 62.19 91 THR A O 1
ATOM 751 N N . ARG A 1 92 ? 17.126 -8.551 -38.985 1.00 61.91 92 ARG A N 1
ATOM 752 C CA . ARG A 1 92 ? 18.163 -7.851 -39.769 1.00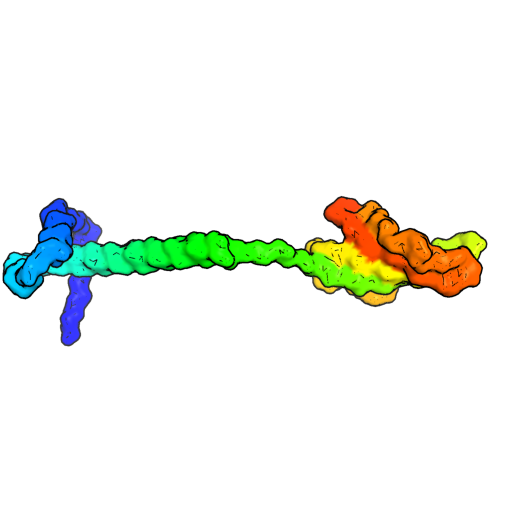 61.91 92 ARG A CA 1
ATOM 753 C C . ARG A 1 92 ? 19.605 -8.145 -39.347 1.00 61.91 92 ARG A C 1
ATOM 755 O O . ARG A 1 92 ? 20.500 -7.944 -40.160 1.00 61.91 92 ARG A O 1
ATOM 762 N N . ARG A 1 93 ? 19.856 -8.570 -38.103 1.00 63.09 93 ARG A N 1
ATOM 763 C CA . ARG A 1 93 ? 21.196 -8.819 -37.523 1.00 63.09 93 ARG A CA 1
ATOM 764 C C . ARG A 1 93 ? 21.081 -9.831 -36.389 1.00 63.09 93 ARG A C 1
ATOM 766 O O . ARG A 1 93 ? 20.014 -9.926 -35.810 1.00 63.09 93 ARG A O 1
ATOM 773 N N . LEU A 1 94 ? 22.153 -10.535 -36.031 1.00 63.72 94 LEU A N 1
ATOM 774 C CA . LEU A 1 94 ? 22.144 -11.414 -34.855 1.00 63.72 94 LEU A CA 1
ATOM 775 C C . LEU A 1 94 ? 21.853 -10.613 -33.571 1.00 63.72 94 LEU A C 1
ATOM 777 O O . LEU A 1 94 ? 22.435 -9.548 -33.359 1.00 63.72 94 LEU A O 1
ATOM 781 N N . ALA A 1 95 ? 20.986 -11.148 -32.707 1.00 66.44 95 ALA A N 1
ATOM 782 C CA . ALA A 1 95 ? 20.664 -10.608 -31.384 1.00 66.44 95 ALA A CA 1
ATOM 783 C C . ALA A 1 95 ? 21.864 -10.699 -30.418 1.00 66.44 95 ALA A C 1
ATOM 785 O O . ALA A 1 95 ? 21.885 -11.538 -29.521 1.00 66.44 95 ALA A O 1
ATOM 786 N N . ARG A 1 96 ? 22.894 -9.865 -30.598 1.00 72.19 96 ARG A N 1
ATOM 787 C CA . ARG A 1 96 ? 24.079 -9.848 -29.713 1.00 72.19 96 ARG A CA 1
ATOM 788 C C . ARG A 1 96 ? 23.837 -9.159 -28.368 1.00 72.19 96 ARG A C 1
ATOM 790 O O . ARG A 1 96 ? 24.707 -9.182 -27.506 1.00 72.19 96 ARG A O 1
ATOM 797 N N . ARG A 1 97 ? 22.661 -8.553 -28.182 1.00 77.25 97 ARG A N 1
ATOM 798 C CA . ARG A 1 97 ? 22.292 -7.857 -26.949 1.00 77.25 97 ARG A CA 1
ATOM 799 C C . ARG A 1 97 ? 21.294 -8.659 -26.132 1.00 77.25 97 ARG A C 1
ATOM 801 O O . ARG A 1 97 ? 20.296 -9.153 -26.660 1.00 77.25 97 ARG A O 1
ATOM 808 N N . THR A 1 98 ? 21.545 -8.730 -24.835 1.00 87.94 98 THR A N 1
ATOM 809 C CA . THR A 1 98 ? 20.543 -9.106 -23.838 1.00 87.94 98 THR A CA 1
ATOM 810 C C . THR A 1 98 ? 19.873 -7.848 -23.307 1.00 87.94 98 THR A C 1
ATOM 812 O O . THR A 1 98 ? 20.429 -6.755 -23.360 1.00 87.94 98 THR A O 1
ATOM 815 N N . GLY A 1 99 ? 18.649 -7.977 -22.823 1.00 89.81 99 GLY A N 1
ATOM 816 C CA . GLY A 1 99 ? 17.942 -6.900 -22.155 1.00 89.81 99 GLY A CA 1
ATOM 817 C C . GLY A 1 99 ? 17.770 -7.211 -20.679 1.00 89.81 99 GLY A C 1
ATOM 818 O O . GLY A 1 99 ? 17.538 -8.360 -20.312 1.00 89.81 99 GLY A O 1
ATOM 819 N N . GLN A 1 100 ? 17.832 -6.186 -19.844 1.00 94.06 100 GLN A N 1
ATOM 820 C CA . GLN A 1 100 ? 17.383 -6.226 -18.465 1.00 94.06 100 GLN A CA 1
ATOM 821 C C . GLN A 1 100 ? 16.207 -5.265 -18.315 1.00 94.06 100 GLN A C 1
ATOM 823 O O . GLN A 1 100 ? 16.277 -4.116 -18.745 1.00 94.06 100 GLN A O 1
ATOM 828 N N . MET A 1 101 ? 15.118 -5.719 -17.701 1.00 94.25 101 MET A N 1
ATOM 829 C CA . MET A 1 101 ? 13.952 -4.884 -17.441 1.00 94.25 101 MET A CA 1
ATOM 830 C C . MET A 1 101 ? 13.564 -4.914 -15.969 1.00 94.25 101 MET A C 1
ATOM 832 O O . MET A 1 101 ? 13.358 -5.986 -15.401 1.00 94.25 101 MET A O 1
ATOM 836 N N . THR A 1 102 ? 13.413 -3.735 -15.369 1.00 95.31 102 THR A N 1
ATOM 837 C CA . THR A 1 102 ? 12.782 -3.580 -14.057 1.00 95.31 102 THR A CA 1
ATOM 838 C C . THR A 1 102 ? 11.274 -3.522 -14.245 1.00 95.31 102 THR A C 1
ATOM 840 O O . THR A 1 102 ? 10.738 -2.585 -14.842 1.00 95.31 102 THR A O 1
ATOM 843 N N . VAL A 1 103 ? 10.591 -4.535 -13.729 1.00 94.00 103 VAL A N 1
ATOM 844 C CA . VAL A 1 103 ? 9.137 -4.645 -13.725 1.00 94.00 103 VAL A CA 1
ATOM 845 C C . VAL A 1 103 ? 8.624 -4.190 -12.373 1.00 94.00 103 VAL A C 1
ATOM 847 O O . VAL A 1 103 ? 8.762 -4.898 -11.377 1.00 94.00 103 VAL A O 1
ATOM 850 N N . TRP A 1 104 ? 8.040 -3.002 -12.342 1.00 92.25 104 TRP A N 1
ATOM 851 C CA . TRP A 1 104 ? 7.348 -2.485 -11.170 1.00 92.25 104 TRP A CA 1
ATOM 852 C C . TRP A 1 104 ? 5.958 -3.104 -11.020 1.00 92.25 104 TRP A C 1
ATOM 854 O O . TRP A 1 104 ? 5.342 -3.496 -12.008 1.00 92.25 104 TRP A O 1
ATOM 864 N N . ASP A 1 105 ? 5.479 -3.171 -9.779 1.00 88.75 105 ASP A N 1
ATOM 865 C CA . ASP A 1 105 ? 4.149 -3.652 -9.397 1.00 88.75 105 ASP A CA 1
ATOM 866 C C . ASP A 1 105 ? 3.874 -5.092 -9.877 1.00 88.75 105 ASP A C 1
ATOM 868 O O . ASP A 1 105 ? 2.748 -5.460 -10.199 1.00 88.75 105 ASP A O 1
ATOM 872 N N . VAL A 1 106 ? 4.912 -5.940 -9.877 1.00 86.69 106 VAL A N 1
ATOM 873 C CA . VAL A 1 106 ? 4.899 -7.308 -10.432 1.00 86.69 106 VAL A CA 1
ATOM 874 C C . VAL A 1 106 ? 3.754 -8.207 -9.941 1.00 86.69 106 VAL A C 1
ATOM 876 O O . VAL A 1 106 ? 3.261 -9.023 -10.708 1.00 86.69 106 VAL A O 1
ATOM 879 N N . LEU A 1 107 ? 3.303 -8.050 -8.692 1.00 85.88 107 LEU A N 1
ATOM 880 C CA . LEU A 1 107 ? 2.196 -8.816 -8.111 1.00 85.88 107 LEU A CA 1
ATOM 881 C C . LEU A 1 107 ? 0.875 -8.589 -8.864 1.00 85.88 107 LEU A C 1
ATOM 883 O O . LEU A 1 107 ? 0.050 -9.492 -8.918 1.00 85.88 107 LEU A O 1
ATOM 887 N N . SER A 1 108 ? 0.699 -7.428 -9.506 1.00 85.25 108 SER A N 1
ATOM 888 C CA . SER A 1 108 ? -0.477 -7.138 -10.339 1.00 85.25 108 SER A CA 1
ATOM 889 C C . SER A 1 108 ? -0.536 -7.966 -11.625 1.00 85.25 108 SER A C 1
ATOM 891 O O . SER A 1 108 ? -1.605 -8.105 -12.212 1.00 85.25 108 SER A O 1
ATOM 893 N N . LEU A 1 109 ? 0.593 -8.536 -12.061 1.00 82.69 109 LEU A N 1
ATOM 894 C CA . LEU A 1 109 ? 0.642 -9.401 -13.237 1.00 82.69 109 LEU A CA 1
ATOM 895 C C . LEU A 1 109 ? 0.161 -10.827 -12.919 1.00 82.69 109 LEU A C 1
ATOM 897 O O . LEU A 1 109 ? -0.236 -11.537 -13.837 1.00 82.69 109 LEU A O 1
ATOM 901 N N . GLY A 1 110 ? 0.149 -11.229 -11.642 1.00 83.56 110 GLY A N 1
ATOM 902 C CA . GLY A 1 110 ? -0.123 -12.597 -11.193 1.00 83.56 110 GLY A CA 1
ATOM 903 C C . GLY A 1 110 ? 1.155 -13.419 -10.982 1.00 83.56 110 GLY A C 1
ATOM 904 O O . GLY A 1 110 ? 2.190 -13.156 -11.598 1.00 83.56 110 GLY A O 1
ATOM 905 N N . GLU A 1 111 ? 1.089 -14.421 -10.099 1.00 74.44 111 GLU A N 1
ATOM 906 C CA . GLU A 1 111 ? 2.254 -15.203 -9.640 1.00 74.44 111 GLU A CA 1
ATOM 907 C C . GLU A 1 111 ? 2.996 -15.924 -10.786 1.00 74.44 111 GLU A C 1
ATOM 909 O O . GLU A 1 111 ? 4.227 -15.973 -10.791 1.00 74.44 111 GLU A O 1
ATOM 914 N N . ASP A 1 112 ? 2.269 -16.352 -11.825 1.00 74.31 112 ASP A N 1
ATOM 915 C CA . ASP A 1 112 ? 2.799 -17.125 -12.963 1.00 74.31 112 ASP A CA 1
ATOM 916 C C . ASP A 1 112 ? 2.990 -16.320 -14.260 1.00 74.31 112 ASP A C 1
ATOM 918 O O . ASP A 1 112 ? 3.202 -16.880 -15.352 1.00 74.31 112 ASP A O 1
ATOM 922 N N . ALA A 1 113 ? 2.889 -14.992 -14.182 1.00 75.75 113 ALA A N 1
ATOM 923 C CA . ALA A 1 113 ? 2.950 -14.155 -15.373 1.00 75.75 113 ALA A CA 1
ATOM 924 C C . ALA A 1 113 ? 4.358 -14.036 -15.953 1.00 75.75 113 ALA A C 1
ATOM 926 O O . ALA A 1 113 ? 4.502 -13.977 -17.168 1.00 75.75 113 ALA A O 1
ATOM 927 N N . LEU A 1 114 ? 5.399 -14.049 -15.119 1.00 83.75 114 LEU A N 1
ATOM 928 C CA . LEU A 1 114 ? 6.792 -13.916 -15.554 1.00 83.75 114 LEU A CA 1
ATOM 929 C C . LEU A 1 114 ? 7.558 -15.213 -15.291 1.00 83.75 114 LEU A C 1
ATOM 931 O O . LEU A 1 114 ? 8.340 -15.301 -14.344 1.00 83.75 114 LEU A O 1
ATOM 935 N N . LEU A 1 115 ? 7.314 -16.218 -16.135 1.00 86.50 115 LEU A N 1
ATOM 936 C CA . LEU A 1 115 ? 8.073 -17.471 -16.125 1.00 86.50 115 LEU A CA 1
ATOM 937 C C . LEU A 1 115 ? 9.159 -17.457 -17.198 1.00 86.50 115 LEU A C 1
ATOM 939 O O . LEU A 1 115 ? 8.957 -16.963 -18.310 1.00 86.50 115 LEU A O 1
ATOM 943 N N . GLU A 1 116 ? 10.302 -18.045 -16.859 1.00 88.19 116 GLU A N 1
ATOM 944 C CA . GLU A 1 116 ? 11.401 -18.249 -17.795 1.00 88.19 116 GLU A CA 1
ATOM 945 C C . GLU A 1 116 ? 10.958 -19.112 -18.988 1.00 88.19 116 GLU A C 1
ATOM 947 O O . GL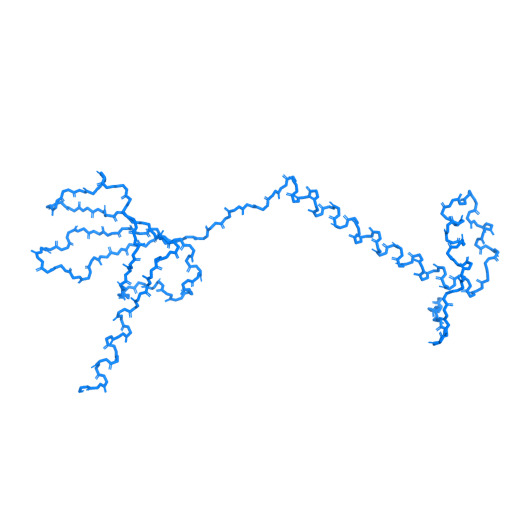U A 1 116 ? 10.084 -19.972 -18.879 1.00 88.19 116 GLU A O 1
ATOM 952 N N . GLY A 1 117 ? 11.531 -18.849 -20.165 1.00 86.31 117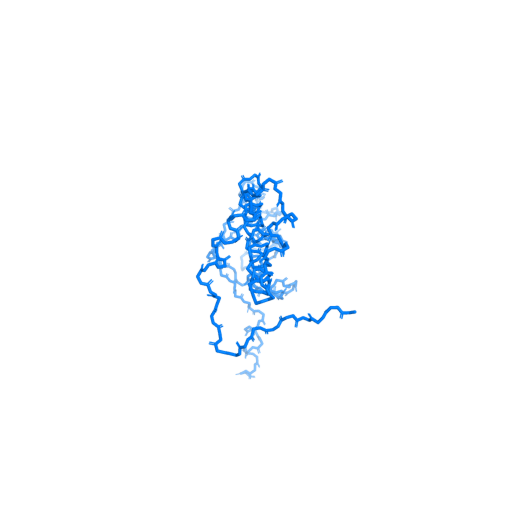 GLY A N 1
ATOM 953 C CA . GLY A 1 117 ? 11.223 -19.578 -21.402 1.00 86.31 117 GLY A CA 1
ATOM 954 C C . GLY A 1 117 ? 9.928 -19.164 -22.115 1.00 86.31 117 GLY A C 1
ATOM 955 O O . GLY A 1 117 ? 9.763 -19.487 -23.294 1.00 86.31 117 GLY A O 1
ATOM 956 N N . LYS A 1 118 ? 9.034 -18.406 -21.467 1.00 88.50 118 LYS A N 1
ATOM 957 C CA . LYS A 1 118 ? 7.852 -17.823 -22.122 1.00 88.50 118 LYS A CA 1
ATOM 958 C C . LYS A 1 118 ? 8.222 -16.609 -22.984 1.00 88.50 118 LYS A C 1
ATOM 960 O O . LYS A 1 118 ? 9.227 -15.934 -22.770 1.00 88.50 118 LYS A O 1
ATOM 965 N N . ARG A 1 119 ? 7.374 -16.323 -23.973 1.00 90.06 119 ARG A N 1
ATOM 966 C CA . ARG A 1 119 ? 7.491 -15.187 -24.896 1.00 90.06 119 ARG A CA 1
ATOM 967 C C . ARG A 1 119 ? 6.406 -14.164 -24.612 1.00 90.06 119 ARG A C 1
ATOM 969 O O . ARG A 1 119 ? 5.228 -14.513 -24.532 1.00 90.06 119 ARG A O 1
ATOM 976 N N . PHE A 1 120 ? 6.805 -12.901 -24.539 1.00 90.00 120 PHE A N 1
ATOM 977 C CA . PHE A 1 120 ? 5.900 -11.792 -24.275 1.00 90.00 120 PHE A CA 1
ATOM 978 C C . PHE A 1 120 ? 6.114 -10.664 -25.274 1.00 90.00 120 PHE A C 1
ATOM 980 O O . PHE A 1 120 ? 7.247 -10.352 -25.635 1.00 90.00 120 PHE A O 1
ATOM 987 N N . LEU A 1 121 ? 5.017 -10.026 -25.670 1.00 91.31 121 LEU A N 1
ATOM 988 C CA . LEU A 1 121 ? 5.032 -8.687 -26.235 1.00 91.31 121 LEU A CA 1
ATOM 989 C C . LEU A 1 121 ? 4.766 -7.702 -25.099 1.00 91.31 121 LEU A C 1
ATOM 991 O O . LEU A 1 121 ? 3.703 -7.743 -24.476 1.00 91.31 121 LEU A O 1
ATOM 995 N N . VAL A 1 122 ? 5.743 -6.837 -24.832 1.00 92.19 122 VAL A N 1
ATOM 996 C CA . VAL A 1 122 ? 5.652 -5.808 -23.793 1.00 92.19 122 VAL A CA 1
ATOM 997 C C . VAL A 1 122 ? 5.663 -4.441 -24.459 1.00 92.19 122 VAL A C 1
ATOM 999 O O . VAL A 1 122 ? 6.589 -4.120 -25.203 1.00 92.19 122 VAL A O 1
ATOM 1002 N N . THR A 1 123 ? 4.635 -3.633 -24.208 1.00 93.44 123 THR A N 1
ATOM 1003 C CA . THR A 1 123 ? 4.518 -2.279 -24.770 1.00 93.44 123 THR A CA 1
ATOM 1004 C C . THR A 1 123 ? 4.628 -1.215 -23.684 1.00 93.44 123 THR A C 1
ATOM 1006 O O . THR A 1 123 ? 4.432 -1.492 -22.501 1.00 93.44 123 THR A O 1
ATOM 1009 N N . ASN A 1 124 ? 4.909 0.027 -24.089 1.00 93.38 124 ASN A N 1
ATOM 1010 C CA . ASN A 1 124 ? 5.042 1.191 -23.202 1.00 93.38 124 ASN A CA 1
ATOM 1011 C C . ASN A 1 124 ? 6.142 1.019 -22.139 1.00 93.38 124 ASN A C 1
ATOM 1013 O O . ASN A 1 124 ? 5.925 1.290 -20.959 1.00 93.38 124 ASN A O 1
ATOM 1017 N N . VAL A 1 125 ? 7.320 0.550 -22.555 1.00 94.06 125 VAL A N 1
ATOM 1018 C CA . VAL A 1 125 ? 8.524 0.474 -21.710 1.00 94.06 125 VAL A CA 1
ATOM 1019 C C . VAL A 1 125 ? 9.412 1.698 -21.927 1.00 94.06 125 VAL A C 1
ATOM 1021 O O . VAL A 1 125 ? 9.421 2.281 -23.011 1.00 94.06 125 VAL A O 1
ATOM 1024 N N . ILE A 1 126 ? 10.161 2.093 -20.899 1.00 93.94 126 ILE A N 1
ATOM 1025 C CA . ILE A 1 126 ? 11.084 3.231 -20.953 1.00 93.94 126 ILE A CA 1
ATOM 1026 C C . ILE A 1 126 ? 12.519 2.701 -21.002 1.00 93.94 126 ILE A C 1
ATOM 1028 O O . ILE A 1 126 ? 12.893 1.936 -20.112 1.00 93.94 126 ILE A O 1
ATOM 1032 N N . PRO A 1 127 ? 13.341 3.102 -21.988 1.00 92.38 127 PRO A N 1
ATOM 1033 C CA . PRO A 1 127 ? 14.762 2.796 -21.974 1.00 92.38 127 PRO A CA 1
ATOM 1034 C C . PRO A 1 127 ? 15.452 3.544 -20.832 1.00 92.38 127 PRO A C 1
ATOM 1036 O O . PRO A 1 127 ? 15.212 4.726 -20.591 1.00 92.38 127 PRO A O 1
ATOM 1039 N N . CYS A 1 128 ? 16.326 2.851 -20.121 1.00 88.44 128 CYS A N 1
ATOM 1040 C CA . CYS A 1 128 ? 17.136 3.399 -19.048 1.00 88.44 128 CYS A CA 1
ATOM 1041 C C . CYS A 1 128 ? 18.610 3.255 -19.404 1.00 88.44 128 CYS A C 1
ATOM 1043 O O . CYS A 1 128 ? 18.999 2.352 -20.143 1.00 88.44 128 CYS A O 1
ATOM 1045 N N . GLN A 1 129 ? 19.425 4.174 -18.887 1.00 85.50 129 GLN A N 1
ATOM 1046 C CA . GLN A 1 129 ? 20.875 4.168 -19.088 1.00 85.50 129 GLN A CA 1
ATOM 1047 C C . GLN A 1 129 ? 21.282 3.988 -20.568 1.00 85.50 129 GLN A C 1
ATOM 1049 O O . GLN A 1 129 ? 22.072 3.100 -20.875 1.00 85.50 129 GLN A O 1
ATOM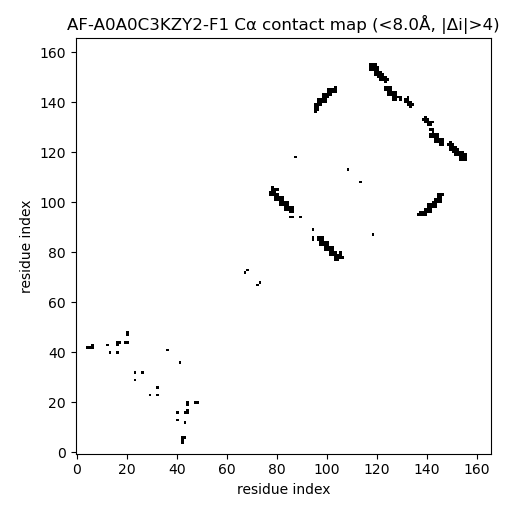 1054 N N . PRO A 1 130 ? 20.772 4.813 -21.505 1.00 79.88 130 PRO A N 1
ATOM 1055 C CA . PRO A 1 130 ? 21.068 4.643 -22.930 1.00 79.88 130 PRO A CA 1
ATOM 1056 C C . PRO A 1 130 ? 22.569 4.750 -23.240 1.00 79.88 130 PRO A C 1
ATOM 1058 O O . PRO A 1 130 ? 23.044 4.123 -24.177 1.00 79.88 130 PRO A O 1
ATOM 1061 N N . GLY A 1 131 ? 23.331 5.490 -22.425 1.00 78.31 131 GLY A N 1
ATOM 1062 C CA . GLY A 1 131 ? 24.791 5.568 -22.540 1.00 78.31 131 GLY A CA 1
ATOM 1063 C C . GLY A 1 131 ? 25.535 4.281 -22.159 1.00 78.31 131 GLY A C 1
ATOM 1064 O O . GLY A 1 131 ? 26.700 4.147 -22.506 1.00 78.31 131 GLY A O 1
ATOM 1065 N N . ALA A 1 132 ? 24.881 3.337 -21.473 1.00 77.81 132 ALA A N 1
ATOM 1066 C CA . ALA A 1 132 ? 25.435 2.017 -21.162 1.00 77.81 132 ALA A CA 1
ATOM 1067 C C . ALA A 1 132 ? 25.161 0.986 -22.270 1.00 77.81 132 ALA A C 1
ATOM 1069 O O . ALA A 1 132 ? 25.616 -0.153 -22.189 1.00 77.81 132 ALA A O 1
ATOM 1070 N N . TRP A 1 133 ? 24.398 1.361 -23.300 1.00 81.94 133 TRP A N 1
ATOM 1071 C CA . TRP A 1 133 ? 24.093 0.464 -24.401 1.00 81.94 133 TRP A CA 1
ATOM 1072 C C . TRP A 1 133 ? 25.308 0.461 -25.333 1.00 81.94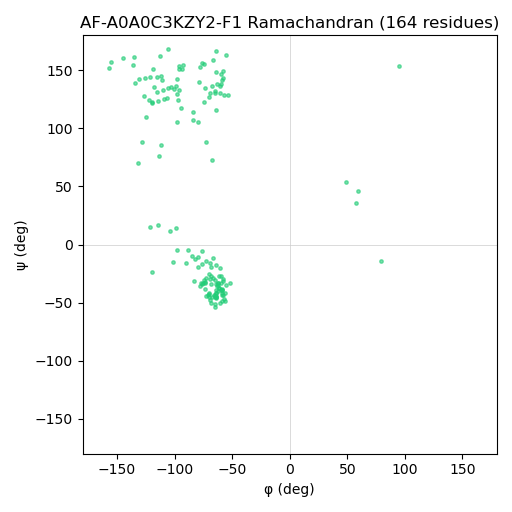 133 TRP A C 1
ATOM 1074 O O . TRP A 1 133 ? 25.544 1.436 -26.047 1.00 81.94 133 TRP A O 1
ATOM 1084 N N . SER A 1 134 ? 26.091 -0.621 -25.301 1.00 70.81 134 SER A N 1
ATOM 1085 C CA . SER A 1 134 ? 27.275 -0.790 -26.157 1.00 70.81 134 SER A CA 1
ATOM 1086 C C . SER A 1 134 ? 26.929 -0.648 -27.640 1.00 70.81 134 SER A C 1
ATOM 1088 O O . SER A 1 134 ? 25.758 -0.707 -28.037 1.00 70.81 134 SER A O 1
ATOM 1090 N N . HIS A 1 135 ? 27.931 -0.435 -28.494 1.00 70.75 135 HIS A N 1
ATOM 1091 C CA . HIS A 1 135 ? 27.689 -0.221 -29.921 1.00 70.75 135 HIS A CA 1
ATOM 1092 C C . HIS A 1 135 ? 27.066 -1.470 -30.583 1.00 70.75 135 HIS A C 1
ATOM 1094 O O . HIS A 1 135 ? 26.967 -2.537 -29.988 1.00 70.75 135 HIS A O 1
ATOM 1100 N N . HIS A 1 136 ? 26.539 -1.354 -31.806 1.00 64.38 136 HIS A N 1
ATOM 1101 C CA . HIS A 1 136 ? 25.708 -2.417 -32.405 1.00 64.38 136 HIS A CA 1
ATOM 1102 C C . HIS A 1 136 ? 26.455 -3.721 -32.723 1.00 64.38 136 HIS A C 1
ATOM 1104 O O . HIS A 1 136 ? 25.812 -4.719 -33.047 1.00 64.38 136 HIS A O 1
ATOM 1110 N N . GLU A 1 137 ? 27.782 -3.705 -32.665 1.00 67.88 137 GLU A N 1
ATOM 1111 C CA . GLU A 1 137 ? 28.644 -4.831 -33.029 1.00 67.88 137 GLU A CA 1
ATOM 1112 C C . GLU A 1 137 ? 29.162 -5.602 -31.807 1.00 67.88 137 GLU A C 1
ATOM 1114 O O . GLU A 1 137 ? 29.588 -6.753 -31.944 1.00 67.88 137 GLU A O 1
ATOM 1119 N N . GLU A 1 138 ? 29.042 -4.998 -30.624 1.00 72.56 138 GLU A N 1
ATOM 1120 C CA . GLU A 1 138 ? 29.513 -5.520 -29.347 1.00 72.56 138 GLU A CA 1
ATOM 1121 C C . GLU A 1 138 ? 28.390 -6.231 -28.589 1.00 72.56 138 GLU A C 1
ATOM 1123 O O . GLU A 1 138 ? 27.198 -5.942 -28.752 1.00 72.56 138 GLU A O 1
ATOM 1128 N N . GLU A 1 139 ? 28.782 -7.172 -27.732 1.00 74.56 139 GLU A N 1
ATOM 1129 C CA . GLU A 1 139 ? 27.871 -7.698 -26.723 1.00 74.56 139 GLU A CA 1
ATOM 1130 C C . GLU A 1 139 ? 27.484 -6.564 -25.770 1.00 74.56 139 GLU A C 1
ATOM 1132 O O . GLU A 1 139 ? 28.292 -5.703 -25.415 1.00 74.56 139 GLU A O 1
ATOM 1137 N N . GLY A 1 140 ? 26.206 -6.506 -25.416 1.00 79.31 140 GLY A N 1
ATOM 1138 C CA . GLY A 1 140 ? 25.664 -5.381 -24.670 1.00 79.31 140 GLY A CA 1
ATOM 1139 C C . GLY A 1 140 ? 24.407 -5.737 -23.921 1.00 79.31 140 GLY A C 1
ATOM 1140 O O . GLY A 1 140 ? 23.634 -6.589 -24.361 1.00 79.31 140 GLY A O 1
ATOM 1141 N N . GLU A 1 141 ? 24.182 -5.035 -22.818 1.00 86.44 141 GLU A N 1
ATOM 1142 C CA . GLU A 1 141 ? 22.946 -5.129 -22.059 1.00 86.44 141 GLU A CA 1
ATOM 1143 C C . GLU A 1 141 ? 22.138 -3.841 -22.240 1.00 86.44 141 GLU A C 1
ATOM 1145 O O . GLU A 1 141 ? 22.639 -2.732 -22.056 1.00 86.44 141 GLU A O 1
ATOM 1150 N N . ALA A 1 142 ? 20.886 -3.983 -22.669 1.00 89.00 142 ALA A N 1
ATOM 1151 C CA . ALA A 1 142 ? 19.954 -2.871 -22.786 1.00 89.00 142 ALA A CA 1
ATOM 1152 C C . ALA A 1 142 ? 19.049 -2.830 -21.553 1.00 89.00 142 ALA A C 1
ATOM 1154 O O . ALA A 1 142 ? 18.445 -3.839 -21.197 1.00 89.00 142 ALA A O 1
ATOM 1155 N N . TYR A 1 143 ? 18.925 -1.670 -20.916 1.00 92.56 143 TYR A N 1
ATOM 1156 C CA . TYR A 1 143 ? 18.159 -1.519 -19.678 1.00 92.56 143 TYR A CA 1
ATOM 1157 C C . TYR A 1 143 ? 16.804 -0.866 -19.939 1.00 92.56 143 TYR A C 1
ATOM 1159 O O . TYR A 1 143 ? 16.715 0.139 -20.641 1.00 92.56 143 TYR A O 1
ATOM 1167 N N . PHE A 1 144 ? 15.748 -1.409 -19.342 1.00 94.75 144 PHE A N 1
ATOM 1168 C CA . PHE A 1 144 ? 14.381 -0.913 -19.480 1.00 94.75 144 PHE A CA 1
ATOM 1169 C C . PHE A 1 144 ? 13.658 -0.871 -18.134 1.00 94.75 144 PHE A C 1
ATOM 1171 O O . PHE A 1 144 ? 13.944 -1.660 -17.239 1.00 94.75 144 PHE A O 1
ATOM 1178 N N . ASN A 1 145 ? 12.664 0.004 -18.020 1.00 95.56 145 ASN A N 1
ATOM 1179 C CA . ASN A 1 145 ? 11.722 0.043 -16.907 1.00 95.56 145 ASN A CA 1
ATOM 1180 C C . ASN A 1 145 ? 10.282 -0.012 -17.430 1.00 95.56 145 ASN A C 1
ATOM 1182 O O . ASN A 1 145 ? 9.961 0.608 -18.450 1.00 95.56 145 ASN A O 1
ATOM 1186 N N . THR A 1 146 ? 9.398 -0.708 -16.714 1.00 94.25 146 THR A N 1
ATOM 1187 C CA . THR A 1 146 ? 7.956 -0.634 -16.980 1.00 94.25 146 THR A CA 1
ATOM 1188 C C . THR A 1 146 ? 7.356 0.679 -16.485 1.00 94.25 146 THR A C 1
ATOM 1190 O O . THR A 1 146 ? 7.861 1.335 -15.570 1.00 94.25 146 THR A O 1
ATOM 1193 N N . ARG A 1 147 ? 6.241 1.053 -17.105 1.00 91.75 147 ARG A N 1
ATOM 1194 C CA . ARG A 1 147 ? 5.343 2.129 -16.698 1.00 91.75 147 ARG A CA 1
ATOM 1195 C C . ARG A 1 147 ? 4.070 1.536 -16.101 1.00 91.75 147 ARG A C 1
ATOM 1197 O O . ARG A 1 147 ? 3.780 0.355 -16.272 1.00 91.75 147 ARG A O 1
ATOM 1204 N N . ARG A 1 148 ? 3.262 2.390 -15.468 1.00 87.88 148 ARG A N 1
ATOM 1205 C CA . ARG A 1 148 ? 1.918 2.027 -14.987 1.00 87.88 148 ARG A CA 1
ATOM 1206 C C . ARG A 1 148 ? 1.006 1.531 -16.118 1.00 87.88 148 ARG A C 1
ATOM 1208 O O . ARG A 1 148 ? 0.146 0.697 -15.888 1.00 87.88 148 ARG A O 1
ATOM 1215 N N . ASP A 1 149 ? 1.196 2.046 -17.329 1.00 90.81 149 ASP A N 1
ATOM 1216 C CA . ASP A 1 149 ? 0.439 1.705 -18.535 1.00 90.81 149 ASP A CA 1
ATOM 1217 C C . ASP A 1 149 ? 1.162 0.688 -19.440 1.00 90.81 149 ASP A C 1
ATOM 1219 O O . ASP A 1 149 ? 0.782 0.520 -20.604 1.00 90.81 149 ASP A O 1
ATOM 1223 N N . SER A 1 150 ? 2.203 0.009 -18.936 1.00 93.00 150 SER A N 1
ATOM 1224 C CA . SER A 1 150 ? 2.825 -1.105 -19.654 1.00 93.00 150 SER A CA 1
ATOM 1225 C C . SER A 1 150 ? 1.848 -2.262 -19.807 1.00 93.00 150 SER A C 1
ATOM 1227 O O . SER A 1 150 ? 1.214 -2.687 -18.844 1.00 93.00 150 SER A O 1
ATOM 1229 N N . ARG A 1 151 ? 1.747 -2.796 -21.025 1.00 91.19 151 ARG A N 1
ATOM 1230 C CA . ARG A 1 151 ? 0.878 -3.939 -21.327 1.00 91.19 151 ARG A CA 1
ATOM 1231 C C . ARG A 1 151 ? 1.720 -5.160 -21.640 1.00 91.19 151 ARG A C 1
ATOM 1233 O O . ARG A 1 151 ? 2.738 -5.049 -22.319 1.00 91.19 151 ARG A O 1
ATOM 1240 N N . TRP A 1 152 ? 1.254 -6.308 -21.167 1.00 90.69 152 TRP A N 1
ATOM 1241 C CA . TRP A 1 152 ? 1.906 -7.600 -21.325 1.00 90.69 152 TRP A CA 1
ATOM 1242 C C . TRP A 1 152 ? 0.975 -8.537 -22.082 1.00 90.69 152 TRP A C 1
ATOM 1244 O O . TRP A 1 152 ? -0.142 -8.785 -21.642 1.00 90.69 152 TRP A O 1
ATOM 1254 N N . THR A 1 153 ? 1.432 -9.056 -23.218 1.00 90.06 153 THR A N 1
ATOM 1255 C CA . THR A 1 153 ? 0.702 -10.065 -23.999 1.00 90.06 153 THR A CA 1
ATOM 1256 C C . THR A 1 153 ? 1.555 -11.322 -24.086 1.00 90.06 153 THR A C 1
ATOM 1258 O O . THR A 1 153 ? 2.699 -11.257 -24.534 1.00 90.06 153 THR A O 1
ATOM 1261 N N . ASN A 1 154 ? 1.033 -12.463 -23.635 1.00 88.75 154 ASN A N 1
ATOM 1262 C CA . ASN A 1 154 ? 1.753 -13.735 -23.685 1.00 88.75 154 ASN A CA 1
ATOM 1263 C C . ASN A 1 154 ? 1.592 -14.387 -25.064 1.00 88.75 154 ASN A C 1
ATOM 1265 O O . ASN A 1 154 ? 0.550 -14.956 -25.374 1.00 88.75 154 ASN A O 1
ATOM 1269 N N . LEU A 1 155 ? 2.660 -14.363 -25.859 1.00 85.94 155 LEU A N 1
ATOM 1270 C CA . LEU A 1 155 ? 2.681 -14.916 -27.217 1.00 85.94 155 LEU A CA 1
ATOM 1271 C C . LEU A 1 155 ? 2.853 -16.443 -27.241 1.00 85.94 155 LEU A C 1
ATOM 1273 O O . LEU A 1 155 ? 2.727 -17.075 -28.286 1.00 85.94 155 LEU A O 1
ATOM 1277 N N . THR A 1 156 ? 3.172 -17.053 -26.100 1.00 76.50 156 THR A N 1
ATOM 1278 C CA . THR A 1 156 ? 3.316 -18.514 -25.983 1.00 76.50 156 THR A CA 1
ATOM 1279 C C . THR A 1 156 ? 1.956 -19.209 -25.991 1.00 76.50 156 THR A C 1
ATOM 1281 O O . THR A 1 156 ? 1.853 -20.332 -26.469 1.00 76.50 156 THR A O 1
ATOM 1284 N N . LEU A 1 157 ? 0.914 -18.541 -25.484 1.00 61.78 157 LEU A N 1
ATOM 1285 C CA . LEU A 1 157 ? -0.450 -19.076 -25.454 1.00 61.78 157 LEU A CA 1
ATOM 1286 C C . LEU A 1 157 ? -1.138 -18.969 -26.824 1.00 61.78 157 LEU A C 1
ATOM 1288 O O . LEU A 1 157 ? -1.827 -19.898 -27.225 1.00 61.78 157 LEU A O 1
ATOM 1292 N N . GLU A 1 158 ? -0.881 -17.906 -27.592 1.00 54.91 158 GLU A N 1
ATOM 1293 C CA . GLU A 1 158 ? -1.434 -17.746 -28.950 1.00 54.91 158 GLU A CA 1
ATOM 1294 C C . GLU A 1 158 ? -0.890 -18.778 -29.952 1.00 54.91 158 GLU A C 1
ATOM 1296 O O . GLU A 1 158 ? -1.578 -19.164 -30.897 1.00 54.91 158 GLU A O 1
ATOM 1301 N N . ALA A 1 159 ? 0.336 -19.266 -29.747 1.00 54.03 159 ALA A N 1
ATOM 1302 C CA . ALA A 1 159 ? 0.899 -20.325 -30.580 1.00 54.03 159 ALA A CA 1
ATOM 1303 C C . ALA A 1 159 ? 0.186 -21.677 -30.385 1.00 54.03 159 ALA A C 1
ATOM 1305 O O . ALA A 1 159 ? 0.169 -22.480 -31.311 1.00 54.03 159 ALA A O 1
ATOM 1306 N N . ALA A 1 160 ? -0.415 -21.927 -29.215 1.00 51.59 160 ALA A N 1
ATOM 1307 C CA . ALA A 1 160 ? -1.146 -23.165 -28.947 1.00 51.59 160 ALA A CA 1
ATOM 1308 C C . ALA A 1 160 ? -2.533 -23.181 -29.614 1.00 51.59 160 ALA A C 1
ATOM 1310 O O . ALA A 1 160 ? -2.976 -24.232 -30.067 1.00 51.59 160 ALA A O 1
ATOM 1311 N N . THR A 1 161 ? -3.194 -22.02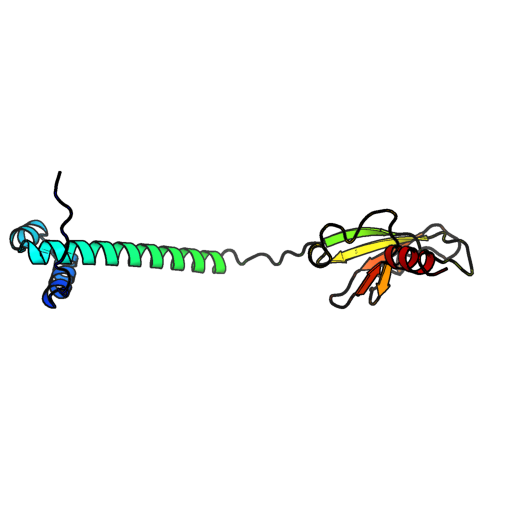6 -29.737 1.00 47.19 161 THR A N 1
ATOM 1312 C CA . THR A 1 161 ? -4.524 -21.924 -30.362 1.00 47.19 161 THR A CA 1
ATOM 1313 C C . THR A 1 161 ? -4.462 -22.078 -31.883 1.00 47.19 161 THR A C 1
ATOM 1315 O O . THR A 1 161 ? -5.288 -22.769 -32.465 1.00 47.19 161 THR A O 1
ATOM 1318 N N . ASN A 1 162 ? -3.434 -21.524 -32.533 1.00 47.12 162 ASN A N 1
ATOM 1319 C CA . ASN A 1 162 ? -3.311 -21.573 -33.997 1.00 47.12 162 ASN A CA 1
ATOM 1320 C C . ASN A 1 162 ? -2.935 -22.959 -34.559 1.00 47.12 162 ASN A C 1
ATOM 1322 O O . ASN A 1 162 ? -3.070 -23.184 -35.756 1.00 47.12 162 ASN A O 1
ATOM 1326 N N . VAL A 1 163 ? -2.472 -23.891 -33.721 1.00 51.16 163 VAL A N 1
ATOM 1327 C CA . VAL A 1 163 ? -2.170 -25.278 -34.130 1.00 51.16 163 VAL A CA 1
ATOM 1328 C C . VAL A 1 163 ? -3.394 -26.193 -33.977 1.00 51.16 163 VAL A C 1
ATOM 1330 O O . VAL A 1 163 ? -3.427 -27.266 -34.563 1.00 51.16 163 VAL A O 1
ATOM 1333 N N . ALA A 1 164 ? -4.424 -25.779 -33.233 1.00 47.28 164 ALA A N 1
ATOM 1334 C CA . ALA A 1 164 ? -5.654 -26.559 -33.067 1.00 47.28 164 ALA A CA 1
ATOM 1335 C C . ALA A 1 164 ? -6.686 -26.342 -34.196 1.00 47.28 164 ALA A C 1
ATOM 1337 O O . ALA A 1 164 ? -7.660 -27.085 -34.274 1.00 47.28 164 ALA A O 1
ATOM 1338 N N . GLU A 1 165 ? -6.474 -25.349 -35.067 1.00 45.16 165 GLU A N 1
ATOM 1339 C CA . GLU A 1 165 ? -7.358 -25.012 -36.198 1.00 45.16 165 GLU A CA 1
ATOM 1340 C C . GLU A 1 165 ? -6.708 -25.242 -37.582 1.00 45.16 165 GLU A C 1
ATOM 1342 O O . GLU A 1 165 ? -7.210 -24.735 -38.585 1.00 45.16 165 GLU A O 1
ATOM 1347 N N . SER A 1 166 ? -5.606 -26.004 -37.664 1.00 37.97 166 SER A N 1
ATOM 1348 C CA . SER A 1 166 ? -4.978 -26.404 -38.941 1.00 37.97 166 SER A CA 1
ATOM 1349 C C . SER A 1 166 ? -4.828 -27.911 -39.110 1.00 37.97 166 SER A C 1
ATOM 1351 O O . SER A 1 166 ? -4.592 -28.608 -38.101 1.00 37.97 166 SER A O 1
#

InterPro domains:
  IPR012340 Nucleic acid-binding, OB-fold [G3DSA:2.40.50.140] (30-164)
  IPR012340 Nucleic acid-binding, OB-fold [SSF50249] (79-159)

Sequence (166 aa):
MAGRWVPPEDDYPPDEVEDLLDELEDADDLNSLVKGLSQTNSGWLAQLIRKKCRDMRDKIGETIQRELEKSCPPREVRNFRVIRFKDYRTTRRLARRTGQMTVWDVLSLGEDALLEGKRFLVTNVIPCQPGAWSHHEEEGEAYFNTRRDSRWTNLTLEAATNVAES